Protein AF-A0A0D8X561-F1 (afdb_monomer_lite)

Secondary structure (DSSP, 8-state):
---------EEPP----------S---S-PPEEE-------TTSSHHHHHHHHHHS----S----------EEEEETTTEEEEE-

InterPro domains:
  IPR001806 Small GTPase [PF00071] (36-77)
  IPR027417 P-loop containing nucleoside triphosphate hydrolase [G3DSA:3.40.50.300] (25-85)
  IPR027417 P-loop containing nucleoside triphosphate hydrolase [SSF52540] (30-80)
  IPR052236 Small GTPase RasD [PTHR46149] (33-78)

Structure (mmCIF, N/CA/C/O backbone):
data_AF-A0A0D8X561-F1
#
_entry.id   AF-A0A0D8X561-F1
#
loop_
_atom_site.group_PDB
_atom_site.id
_atom_site.type_symbol
_atom_site.label_atom_id
_atom_site.label_alt_id
_atom_site.label_comp_id
_atom_site.label_asym_id
_atom_site.label_entity_id
_atom_site.label_seq_id
_atom_site.pdbx_PDB_ins_code
_atom_site.Cartn_x
_atom_site.Cartn_y
_atom_site.Cartn_z
_atom_site.occupancy
_atom_site.B_iso_or_equiv
_atom_site.auth_seq_id
_atom_site.auth_comp_id
_atom_site.auth_asym_id
_atom_site.auth_atom_id
_atom_site.pdbx_PDB_model_num
ATOM 1 N N . MET A 1 1 ? 4.366 -27.254 -19.153 1.00 36.69 1 MET A N 1
ATOM 2 C CA . MET A 1 1 ? 4.050 -25.823 -19.354 1.00 36.69 1 MET A CA 1
ATOM 3 C C . MET A 1 1 ? 4.651 -25.036 -18.199 1.00 36.69 1 MET A C 1
ATOM 5 O O . MET A 1 1 ? 4.047 -24.945 -17.142 1.00 36.69 1 MET A O 1
ATOM 9 N N . THR A 1 2 ? 5.884 -24.565 -18.350 1.00 38.09 2 THR A N 1
ATOM 10 C CA . THR A 1 2 ? 6.624 -23.835 -17.310 1.00 38.09 2 THR A CA 1
ATOM 11 C C . THR A 1 2 ? 6.284 -22.349 -17.411 1.00 38.09 2 THR A C 1
ATOM 13 O O . THR A 1 2 ? 6.617 -21.692 -18.396 1.00 38.09 2 THR A O 1
ATOM 16 N N . ARG A 1 3 ? 5.550 -21.828 -16.420 1.00 36.94 3 ARG A N 1
ATOM 17 C CA . ARG A 1 3 ? 5.185 -20.410 -16.319 1.00 36.94 3 ARG A CA 1
ATOM 18 C C . ARG A 1 3 ? 6.451 -19.616 -15.997 1.00 36.94 3 ARG A C 1
ATOM 20 O O . ARG A 1 3 ? 7.049 -19.801 -14.945 1.00 36.94 3 ARG A O 1
ATOM 27 N N . ASN A 1 4 ? 6.878 -18.782 -16.938 1.00 38.91 4 ASN A N 1
ATOM 28 C CA . ASN A 1 4 ? 8.077 -17.965 -16.814 1.00 38.91 4 ASN A CA 1
ATOM 29 C C . ASN A 1 4 ? 7.762 -16.759 -15.912 1.00 38.91 4 ASN A C 1
ATOM 31 O O . ASN A 1 4 ? 7.223 -15.752 -16.376 1.00 38.91 4 ASN A O 1
ATOM 35 N N . GLU A 1 5 ? 8.006 -16.888 -14.608 1.00 48.84 5 GLU A N 1
ATOM 36 C CA . GLU A 1 5 ? 7.843 -15.793 -13.650 1.00 48.84 5 GLU A CA 1
ATOM 37 C C . GLU A 1 5 ? 8.992 -14.796 -13.827 1.00 48.84 5 GLU A C 1
ATOM 39 O O . GLU A 1 5 ? 10.064 -14.926 -13.239 1.00 48.84 5 GLU A O 1
ATOM 44 N N . ARG A 1 6 ? 8.777 -13.785 -14.676 1.00 49.56 6 ARG A N 1
ATOM 45 C CA . ARG A 1 6 ? 9.667 -12.624 -14.749 1.00 49.56 6 ARG A CA 1
ATOM 46 C C .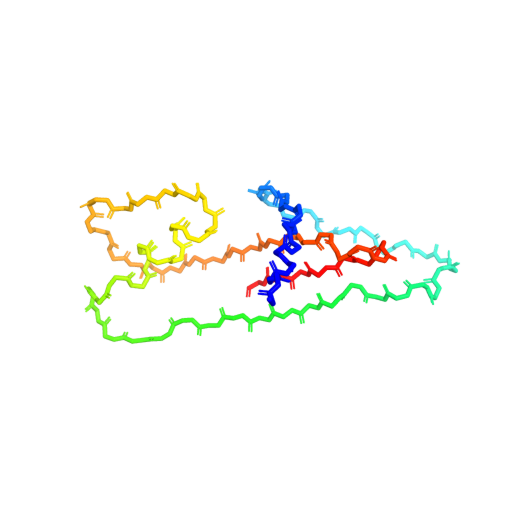 ARG A 1 6 ? 9.589 -11.892 -13.408 1.00 49.56 6 ARG A C 1
ATOM 48 O O . ARG A 1 6 ? 8.647 -11.139 -13.172 1.00 49.56 6 ARG A O 1
ATOM 55 N N . LYS A 1 7 ? 10.555 -12.125 -12.516 1.00 49.50 7 LYS A N 1
ATOM 56 C CA . LYS A 1 7 ? 10.751 -11.289 -11.327 1.00 49.50 7 LYS A CA 1
ATOM 57 C C . LYS A 1 7 ? 11.144 -9.891 -11.802 1.00 49.50 7 LYS A C 1
ATOM 59 O O . LYS A 1 7 ? 12.280 -9.684 -12.211 1.00 49.50 7 LYS A O 1
ATOM 64 N N . LEU A 1 8 ? 10.195 -8.953 -11.790 1.00 56.59 8 LEU A N 1
ATOM 65 C CA . LEU A 1 8 ? 10.511 -7.540 -11.983 1.00 56.59 8 LEU A CA 1
ATOM 66 C C . LEU A 1 8 ? 11.320 -7.063 -10.773 1.00 56.59 8 LEU A C 1
ATOM 68 O O . LEU A 1 8 ? 10.859 -7.205 -9.637 1.00 56.59 8 LEU A O 1
ATOM 72 N N . GLY A 1 9 ? 12.512 -6.517 -11.016 1.00 56.00 9 GLY A N 1
ATOM 73 C CA . GLY A 1 9 ? 13.269 -5.798 -9.995 1.00 56.00 9 GLY A CA 1
ATOM 74 C C . GLY A 1 9 ? 12.458 -4.588 -9.538 1.00 56.00 9 GLY A C 1
ATOM 75 O O . GLY A 1 9 ? 11.992 -3.808 -10.368 1.00 56.00 9 GLY A O 1
ATOM 76 N N . ARG A 1 10 ? 12.222 -4.472 -8.228 1.00 57.72 10 ARG A N 1
ATOM 77 C CA . ARG A 1 10 ? 11.471 -3.365 -7.619 1.00 57.72 10 ARG A CA 1
ATOM 78 C C . ARG A 1 10 ? 12.442 -2.497 -6.837 1.00 57.72 10 ARG A C 1
ATOM 80 O O . ARG A 1 10 ? 13.092 -2.999 -5.921 1.00 57.72 10 ARG A O 1
ATOM 87 N N . SER A 1 11 ? 12.518 -1.212 -7.164 1.00 54.44 11 SER A N 1
ATOM 88 C CA . SER A 1 11 ? 13.280 -0.256 -6.359 1.00 54.44 11 SER A CA 1
ATOM 89 C C . SER A 1 11 ? 12.398 0.233 -5.204 1.00 54.44 11 SER A C 1
ATOM 91 O O . SER A 1 11 ? 11.295 0.730 -5.438 1.00 54.44 11 SER A O 1
ATOM 93 N N . LYS A 1 12 ? 12.829 0.021 -3.948 1.00 53.34 12 LYS A N 1
ATOM 94 C CA . LYS A 1 12 ? 12.067 0.421 -2.750 1.00 53.34 12 LYS A CA 1
ATOM 95 C C . LYS A 1 12 ? 12.164 1.937 -2.561 1.00 53.34 12 LYS A C 1
ATOM 97 O O . LYS A 1 12 ? 13.241 2.521 -2.550 1.00 53.34 12 LYS A O 1
ATOM 102 N N . SER A 1 13 ? 11.006 2.557 -2.439 1.00 53.59 13 SER A N 1
ATOM 103 C CA . SER A 1 13 ? 10.764 3.981 -2.623 1.00 53.59 13 SER A CA 1
ATOM 104 C C . SER A 1 13 ? 11.036 4.827 -1.381 1.00 53.59 13 SER A C 1
ATOM 106 O O . SER A 1 13 ? 10.639 4.458 -0.280 1.00 53.59 13 SER A O 1
ATOM 108 N N . ALA A 1 14 ? 11.582 6.029 -1.579 1.00 43.97 14 ALA A N 1
ATOM 109 C CA . ALA A 1 14 ? 11.475 7.153 -0.651 1.00 43.97 14 ALA A CA 1
ATOM 110 C C . ALA A 1 14 ? 11.511 8.458 -1.466 1.00 43.97 14 ALA A C 1
ATOM 112 O O . ALA A 1 14 ? 12.410 8.645 -2.271 1.00 43.97 14 ALA A O 1
ATOM 113 N N . ILE A 1 15 ? 10.488 9.298 -1.306 1.00 46.91 15 ILE A N 1
ATOM 114 C CA . ILE A 1 15 ? 10.340 10.696 -1.780 1.00 46.91 15 ILE A CA 1
ATOM 115 C C . ILE A 1 15 ? 10.998 11.010 -3.146 1.00 46.91 15 ILE A C 1
ATOM 117 O O . ILE A 1 15 ? 12.182 11.331 -3.220 1.00 46.91 15 ILE A O 1
ATOM 121 N N . ARG A 1 16 ? 10.225 10.998 -4.247 1.00 51.66 16 ARG A N 1
ATOM 122 C CA . ARG A 1 16 ? 10.727 11.413 -5.567 1.00 51.66 16 ARG A CA 1
ATOM 123 C C . ARG A 1 16 ? 10.963 12.925 -5.570 1.00 51.66 16 ARG A C 1
ATOM 125 O O . ARG A 1 16 ? 10.017 13.710 -5.598 1.00 51.66 16 ARG A O 1
ATOM 132 N N . ALA A 1 17 ? 12.227 13.343 -5.605 1.00 50.50 17 ALA A N 1
ATOM 133 C CA . ALA A 1 17 ? 12.564 14.680 -6.071 1.00 50.50 17 ALA A CA 1
ATOM 134 C C . ALA A 1 17 ? 12.129 14.769 -7.539 1.00 50.50 17 ALA A C 1
ATOM 136 O O . ALA A 1 17 ? 12.581 13.990 -8.379 1.00 50.50 17 ALA A O 1
ATOM 137 N N . ARG A 1 18 ? 11.197 15.675 -7.845 1.00 49.22 18 ARG A N 1
ATOM 138 C CA . ARG A 1 18 ? 10.774 15.953 -9.219 1.00 49.22 18 ARG A CA 1
ATOM 139 C C . ARG A 1 18 ? 12.031 16.290 -10.026 1.00 49.22 18 ARG A C 1
ATOM 141 O O . ARG A 1 18 ? 12.665 17.306 -9.751 1.00 49.22 18 ARG A O 1
ATOM 148 N N . ALA A 1 19 ? 12.427 15.416 -10.953 1.00 50.34 19 ALA A N 1
ATOM 149 C CA . ALA A 1 19 ? 13.635 15.633 -11.741 1.00 50.34 19 ALA A CA 1
ATOM 150 C C . ALA A 1 19 ? 13.509 16.975 -12.489 1.00 50.34 19 ALA A C 1
ATOM 152 O O . ALA A 1 19 ? 12.454 17.229 -13.086 1.00 50.34 19 ALA A O 1
ATOM 153 N N . PRO A 1 20 ? 14.524 17.857 -12.432 1.00 46.09 20 PRO A N 1
ATOM 154 C CA . PRO A 1 20 ? 14.491 19.102 -13.180 1.00 46.09 20 PRO A CA 1
ATOM 155 C C . PRO A 1 20 ? 14.449 18.749 -14.665 1.00 46.09 20 PRO A C 1
ATOM 157 O O . PRO A 1 20 ? 15.113 17.809 -15.093 1.00 46.09 20 PRO A O 1
ATOM 160 N N . ASN A 1 21 ? 13.633 19.474 -15.431 1.00 51.34 21 ASN A N 1
ATOM 161 C CA . ASN A 1 21 ? 13.461 19.274 -16.867 1.00 51.34 21 ASN A CA 1
ATOM 162 C C . ASN A 1 21 ? 14.828 19.183 -17.569 1.00 51.34 21 ASN A C 1
ATOM 164 O O . ASN A 1 21 ? 15.456 20.208 -17.833 1.00 51.34 21 ASN A O 1
ATOM 168 N N . VAL A 1 22 ? 15.279 17.964 -17.878 1.00 52.66 22 VAL A N 1
ATOM 169 C CA . VAL A 1 22 ? 16.458 17.743 -18.712 1.00 52.66 22 VAL A CA 1
ATOM 170 C C . VAL A 1 22 ? 16.029 18.029 -20.142 1.00 52.66 22 VAL A C 1
ATOM 172 O O . VAL A 1 22 ? 15.309 17.264 -20.784 1.00 52.66 22 VAL A O 1
ATOM 175 N N . SER A 1 23 ? 16.419 19.206 -20.612 1.00 57.78 23 SER A N 1
ATOM 176 C CA . SER A 1 23 ? 16.372 19.562 -22.015 1.00 57.78 23 SER A CA 1
ATOM 177 C C . SER A 1 23 ? 17.384 18.711 -22.785 1.00 57.78 23 SER A C 1
ATOM 179 O O . SER A 1 23 ? 18.522 18.544 -22.359 1.00 57.78 23 SER A O 1
ATOM 181 N N . THR A 1 24 ? 16.972 18.284 -23.983 1.00 47.16 24 THR A N 1
ATOM 182 C CA . THR A 1 24 ? 17.815 17.772 -25.084 1.00 47.16 24 THR A CA 1
ATOM 183 C C . THR A 1 24 ? 17.867 16.243 -25.252 1.00 47.16 24 THR A C 1
ATOM 185 O O . THR A 1 24 ? 18.733 15.558 -24.734 1.00 47.16 24 THR A O 1
ATOM 188 N N . ARG A 1 25 ? 16.987 15.770 -26.151 1.00 47.62 25 ARG A N 1
ATOM 189 C CA . ARG A 1 25 ? 17.197 14.664 -27.113 1.00 47.62 25 ARG A CA 1
ATOM 190 C C . ARG A 1 25 ? 17.403 13.232 -26.589 1.00 47.62 25 ARG A C 1
ATOM 192 O O . ARG A 1 25 ? 18.245 12.515 -27.111 1.00 47.62 25 ARG A O 1
ATOM 199 N N . GLU A 1 26 ? 16.488 12.745 -25.759 1.00 52.03 26 GLU A N 1
ATOM 200 C CA . GLU A 1 26 ? 16.135 11.318 -25.757 1.00 52.03 26 GLU A CA 1
ATOM 201 C C . GLU A 1 26 ? 14.627 11.175 -25.981 1.00 52.03 26 GLU A C 1
ATOM 203 O O . GLU A 1 26 ? 13.815 11.241 -25.065 1.00 52.03 26 GLU A O 1
ATOM 208 N N . VAL A 1 27 ? 14.223 10.966 -27.238 1.00 49.69 27 VAL A N 1
ATOM 209 C CA . VAL A 1 27 ? 12.874 10.471 -27.591 1.00 49.69 27 VAL A CA 1
ATOM 210 C C . VAL A 1 27 ? 12.823 8.950 -27.338 1.00 49.69 27 VAL A C 1
ATOM 212 O O . VAL A 1 27 ? 12.249 8.177 -28.098 1.00 49.69 27 VAL A O 1
ATOM 215 N N . GLY A 1 28 ? 13.501 8.489 -26.288 1.00 47.91 28 GLY A N 1
ATOM 216 C CA . GLY A 1 28 ? 13.506 7.109 -25.834 1.00 47.91 28 GLY A CA 1
ATOM 217 C C . GLY A 1 28 ? 12.416 6.962 -24.790 1.00 47.91 28 GLY A C 1
ATOM 218 O O . GLY A 1 28 ? 12.557 7.485 -23.696 1.00 47.91 28 GLY A O 1
ATOM 219 N N . ARG A 1 29 ? 11.305 6.328 -25.185 1.00 57.69 29 ARG A N 1
ATOM 220 C CA . ARG A 1 29 ? 10.236 5.768 -24.335 1.00 57.69 29 ARG A CA 1
ATOM 221 C C . ARG A 1 29 ? 10.071 6.455 -22.974 1.00 57.69 29 ARG A C 1
ATOM 223 O O . ARG A 1 29 ? 10.699 6.067 -21.994 1.00 57.69 29 ARG A O 1
ATOM 230 N N . ARG A 1 30 ? 9.160 7.434 -22.906 1.00 59.03 30 ARG A N 1
ATOM 231 C CA . ARG A 1 30 ? 8.700 7.951 -21.610 1.00 59.03 30 ARG A CA 1
ATOM 232 C C . ARG A 1 30 ? 8.270 6.766 -20.733 1.00 59.03 30 ARG A C 1
ATOM 234 O O . ARG A 1 30 ? 7.553 5.902 -21.247 1.00 59.03 30 ARG A O 1
ATOM 241 N N . PRO A 1 31 ? 8.694 6.717 -19.462 1.00 66.12 31 PRO A N 1
ATOM 242 C CA . PRO A 1 31 ? 8.273 5.660 -18.561 1.00 66.12 31 PRO A CA 1
ATOM 243 C C . PRO A 1 31 ? 6.748 5.670 -18.453 1.00 66.12 31 PR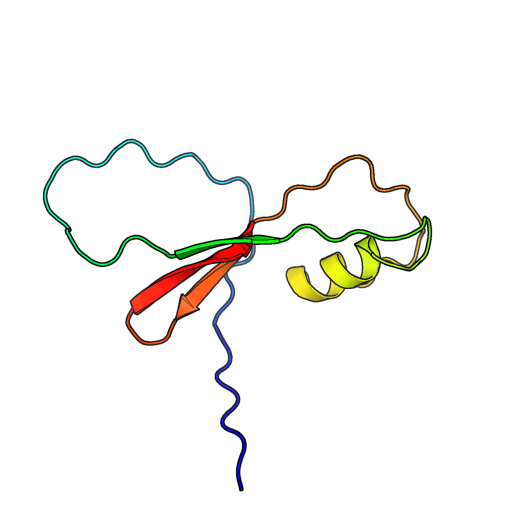O A C 1
ATOM 245 O O . PRO A 1 31 ? 6.129 6.736 -18.404 1.00 66.12 31 PRO A O 1
ATOM 248 N N . TYR A 1 32 ? 6.138 4.487 -18.478 1.00 75.38 32 TYR A N 1
ATOM 249 C CA . TYR A 1 32 ? 4.693 4.370 -18.303 1.00 75.38 32 TYR A CA 1
ATOM 250 C C . TYR A 1 32 ? 4.345 4.767 -16.868 1.00 75.38 32 TYR A C 1
ATOM 252 O O . TYR A 1 32 ? 4.967 4.279 -15.929 1.00 75.38 32 TYR A O 1
ATOM 260 N N . GLU A 1 33 ? 3.363 5.646 -16.700 1.00 80.75 33 GLU A N 1
ATOM 261 C CA . GLU A 1 33 ? 2.872 6.088 -15.395 1.00 80.75 33 GLU A CA 1
ATOM 262 C C . GLU A 1 33 ? 1.437 5.589 -15.219 1.00 80.75 33 GLU A C 1
ATOM 264 O O . GLU A 1 33 ? 0.561 5.895 -16.031 1.00 80.75 33 GLU A O 1
ATOM 269 N N . ILE A 1 34 ? 1.212 4.766 -14.195 1.00 84.50 34 ILE A N 1
ATOM 270 C CA . ILE A 1 34 ? -0.089 4.165 -13.891 1.00 84.50 34 ILE A CA 1
ATOM 271 C C . ILE A 1 34 ? -0.482 4.544 -12.470 1.00 84.50 34 ILE A C 1
ATOM 273 O O . ILE A 1 34 ? 0.221 4.192 -11.528 1.00 84.50 34 ILE A O 1
ATOM 277 N N . THR A 1 35 ? -1.636 5.196 -12.318 1.00 87.31 35 THR A N 1
ATOM 278 C CA . THR A 1 35 ? -2.220 5.483 -11.004 1.00 87.31 35 THR A CA 1
ATOM 279 C C . THR A 1 35 ? -3.205 4.389 -10.600 1.00 87.31 35 THR A C 1
ATOM 281 O O . THR A 1 35 ? -4.138 4.090 -11.352 1.00 87.31 35 THR A O 1
ATOM 284 N N . VAL A 1 36 ? -3.034 3.802 -9.416 1.00 87.06 36 VAL A N 1
ATOM 285 C CA . VAL A 1 36 ? -3.902 2.744 -8.882 1.00 87.06 36 VAL A CA 1
ATOM 286 C C . VAL A 1 36 ? -4.578 3.212 -7.598 1.00 87.06 36 VAL A C 1
ATOM 288 O O . VAL A 1 36 ? -3.937 3.449 -6.581 1.00 87.06 36 VAL A O 1
ATOM 291 N N . VAL A 1 37 ? -5.910 3.267 -7.619 1.00 89.56 37 VAL A N 1
ATOM 292 C CA . VAL A 1 37 ? -6.721 3.638 -6.451 1.00 89.56 37 VAL A CA 1
ATOM 293 C C . VAL A 1 37 ? -7.422 2.402 -5.892 1.00 89.56 37 VAL A C 1
ATOM 295 O O . VAL A 1 37 ? -8.158 1.719 -6.605 1.00 89.56 37 VAL A O 1
ATOM 298 N N . VAL A 1 38 ? -7.226 2.120 -4.600 1.00 89.50 38 VAL A N 1
ATOM 299 C CA . VAL A 1 38 ? -7.840 0.973 -3.910 1.00 89.50 38 VAL A CA 1
ATOM 300 C C . VAL A 1 38 ? -9.028 1.435 -3.066 1.00 89.50 38 VAL A C 1
ATOM 302 O O . VAL A 1 38 ? -8.865 2.123 -2.059 1.00 89.50 38 VAL A O 1
ATOM 305 N N . LEU A 1 39 ? -10.236 1.018 -3.449 1.00 90.88 39 LEU A N 1
ATOM 306 C CA . LEU A 1 39 ? -11.493 1.390 -2.790 1.00 90.88 39 LEU A CA 1
ATOM 307 C C . LEU A 1 39 ? -12.125 0.205 -2.048 1.00 90.88 39 LEU A C 1
ATOM 309 O O . LEU A 1 39 ? -11.849 -0.956 -2.335 1.00 90.88 39 LEU A O 1
ATOM 313 N N . GLY A 1 40 ? -12.984 0.499 -1.071 1.00 91.31 40 GLY A N 1
ATOM 314 C CA . GLY A 1 40 ? -13.739 -0.510 -0.321 1.00 91.31 40 GLY A CA 1
ATOM 315 C C . GLY A 1 40 ? -14.119 -0.044 1.083 1.00 91.31 40 GLY A C 1
ATOM 316 O O . GLY A 1 40 ? -13.637 0.990 1.552 1.00 91.31 40 GLY A O 1
ATOM 317 N N . ALA A 1 41 ? -14.945 -0.829 1.778 1.00 91.75 41 ALA A N 1
ATOM 318 C CA . ALA A 1 41 ? -15.400 -0.522 3.135 1.00 91.75 41 ALA A CA 1
ATOM 319 C C . ALA A 1 41 ? -14.240 -0.404 4.146 1.00 91.75 41 ALA A C 1
ATOM 321 O O . ALA A 1 41 ? -13.100 -0.813 3.891 1.00 91.75 41 ALA A O 1
ATOM 322 N N . THR A 1 42 ? -14.498 0.195 5.307 1.00 90.06 42 THR A N 1
ATOM 323 C CA . THR A 1 42 ? -13.494 0.300 6.376 1.00 90.06 42 THR A CA 1
ATOM 324 C C . THR A 1 42 ? -13.111 -1.094 6.889 1.00 90.06 42 THR A C 1
ATOM 326 O O . THR A 1 42 ? -13.895 -2.035 6.805 1.00 90.06 42 THR A O 1
ATOM 329 N N . LYS A 1 43 ? -11.874 -1.253 7.379 1.00 89.12 43 LYS A N 1
ATOM 330 C CA . LYS A 1 43 ? -11.361 -2.504 7.980 1.00 89.12 43 LYS A CA 1
ATOM 331 C C . LYS A 1 43 ? -11.345 -3.769 7.093 1.00 89.12 43 LYS A C 1
ATOM 333 O O . LYS A 1 43 ? -10.980 -4.824 7.589 1.00 89.12 43 LYS A O 1
ATOM 338 N N . VAL A 1 44 ? -11.603 -3.682 5.784 1.00 93.38 44 VAL A N 1
ATOM 339 C CA . VAL A 1 44 ? -11.486 -4.834 4.850 1.00 93.38 44 VAL A CA 1
ATOM 340 C C . VAL A 1 44 ? -10.040 -5.228 4.501 1.00 93.38 44 VAL A C 1
ATOM 342 O O . VAL A 1 44 ? -9.822 -6.097 3.668 1.00 93.38 44 VAL A O 1
ATOM 345 N N . GLY A 1 45 ? -9.041 -4.569 5.098 1.00 91.19 45 GLY A N 1
ATOM 346 C CA . GLY A 1 45 ? -7.627 -4.898 4.887 1.00 91.19 45 GLY A CA 1
ATOM 347 C C . GLY A 1 45 ? -6.942 -4.193 3.710 1.00 91.19 45 GLY A C 1
ATOM 348 O O . GLY A 1 45 ? -5.862 -4.616 3.319 1.00 91.19 45 GLY A O 1
ATOM 349 N N . LYS A 1 46 ? -7.507 -3.102 3.168 1.00 93.06 46 LYS A N 1
ATOM 350 C CA . LYS A 1 46 ? -6.898 -2.344 2.049 1.00 93.06 46 LYS A CA 1
ATOM 351 C C . LYS A 1 46 ? -5.441 -1.945 2.326 1.00 93.06 46 LYS A C 1
ATOM 353 O O . LYS A 1 46 ? -4.564 -2.277 1.538 1.00 93.06 46 LYS A O 1
ATOM 358 N N . SER A 1 47 ? -5.175 -1.311 3.472 1.00 90.12 47 SER A N 1
ATOM 359 C CA . SER A 1 47 ? -3.811 -0.930 3.871 1.00 90.12 47 SER A CA 1
ATOM 360 C C . SER A 1 47 ? -2.895 -2.133 4.087 1.00 90.12 47 SER A C 1
ATOM 362 O O . SER A 1 47 ? -1.732 -2.077 3.714 1.00 90.12 47 SER A O 1
ATOM 364 N N . ALA A 1 48 ? -3.408 -3.243 4.629 1.00 90.81 48 ALA A N 1
ATOM 365 C CA . ALA A 1 48 ? -2.608 -4.453 4.810 1.00 90.81 48 ALA A CA 1
ATOM 366 C C . ALA A 1 48 ? -2.199 -5.067 3.460 1.00 90.81 48 ALA A C 1
ATOM 368 O O . ALA A 1 48 ? -1.050 -5.463 3.294 1.00 90.81 48 ALA A O 1
ATOM 369 N N . LEU A 1 49 ? -3.106 -5.085 2.476 1.00 90.69 49 LEU A N 1
ATOM 370 C CA . LEU A 1 49 ? -2.832 -5.574 1.123 1.00 90.69 49 LEU A CA 1
ATOM 371 C C . LEU A 1 49 ? -1.800 -4.705 0.397 1.00 90.69 49 LEU A C 1
ATOM 373 O O . LEU A 1 49 ? -0.847 -5.234 -0.173 1.00 90.69 49 LEU A O 1
ATOM 377 N N . VAL A 1 50 ? -1.969 -3.381 0.442 1.00 88.75 50 VAL A N 1
ATOM 378 C CA . VAL A 1 50 ? -1.025 -2.430 -0.164 1.00 88.75 50 VAL A CA 1
ATOM 379 C C . VAL A 1 50 ? 0.348 -2.555 0.502 1.00 88.75 50 VAL A C 1
ATOM 381 O O . VAL A 1 50 ? 1.352 -2.699 -0.192 1.00 88.75 50 VAL A O 1
ATOM 384 N N . SER A 1 51 ? 0.393 -2.625 1.835 1.00 86.81 51 SER A N 1
ATOM 385 C CA . SER A 1 51 ? 1.638 -2.773 2.591 1.00 86.81 51 SER A CA 1
ATOM 386 C C . SER A 1 51 ? 2.375 -4.076 2.285 1.00 86.81 51 SER A C 1
ATOM 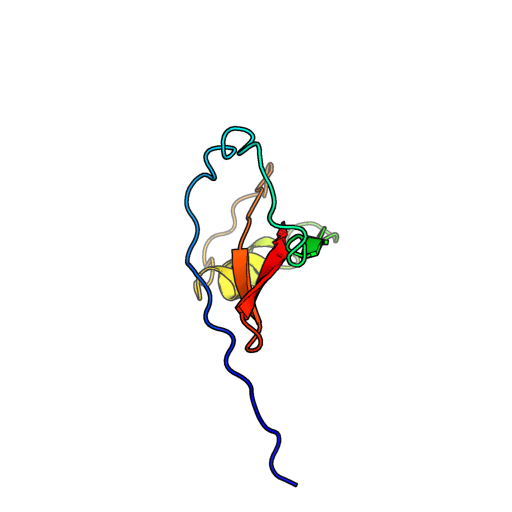388 O O . SER A 1 51 ? 3.587 -4.079 2.048 1.00 86.81 51 SER A O 1
ATOM 390 N N . GLN A 1 52 ? 1.635 -5.184 2.221 1.00 89.69 52 GLN A N 1
ATOM 391 C CA . GLN A 1 52 ? 2.190 -6.489 1.887 1.00 89.69 52 GLN A CA 1
ATOM 392 C C . GLN A 1 52 ? 2.775 -6.498 0.472 1.00 89.69 52 GLN A C 1
ATOM 394 O O . GLN A 1 52 ? 3.820 -7.100 0.240 1.00 89.69 52 GLN A O 1
ATOM 399 N N . TYR A 1 53 ? 2.120 -5.827 -0.475 1.00 87.19 53 TYR A N 1
ATOM 400 C CA . TYR A 1 53 ? 2.574 -5.774 -1.861 1.00 87.19 53 TYR A CA 1
ATOM 401 C C . TYR A 1 53 ? 3.805 -4.880 -2.060 1.00 87.19 53 TYR A C 1
ATOM 403 O O . TYR A 1 53 ? 4.703 -5.234 -2.827 1.00 87.19 53 TYR A O 1
ATOM 411 N N . LEU A 1 54 ? 3.839 -3.718 -1.404 1.00 84.38 54 LEU A N 1
ATOM 412 C CA . LEU A 1 54 ? 4.888 -2.713 -1.592 1.00 84.38 54 LEU A CA 1
ATOM 413 C C . LEU A 1 54 ? 6.143 -3.012 -0.771 1.00 84.38 54 LEU A C 1
ATOM 415 O O . LEU A 1 54 ? 7.259 -2.901 -1.278 1.00 84.38 54 LEU A O 1
ATOM 419 N N . TRP A 1 55 ? 5.963 -3.396 0.492 1.00 83.00 55 TRP A N 1
ATOM 420 C CA . TRP A 1 55 ? 7.057 -3.502 1.458 1.00 83.00 55 TRP A CA 1
ATOM 421 C C . TRP A 1 55 ? 7.292 -4.920 1.968 1.00 83.00 55 TRP A C 1
ATOM 423 O O . TRP A 1 55 ? 8.191 -5.104 2.785 1.00 83.00 55 TRP A O 1
ATOM 433 N N . GLU A 1 56 ? 6.524 -5.909 1.494 1.00 85.88 56 GLU A N 1
ATOM 434 C CA . GLU A 1 56 ? 6.537 -7.285 2.020 1.00 85.88 56 GLU A CA 1
ATOM 435 C C . GLU A 1 56 ? 6.246 -7.324 3.533 1.00 85.88 56 GLU A C 1
ATOM 437 O O . GLU A 1 56 ? 6.716 -8.203 4.252 1.00 85.88 56 GLU A O 1
ATOM 442 N N . SER A 1 57 ? 5.470 -6.348 4.022 1.00 84.06 57 SER A N 1
ATOM 443 C CA . SER A 1 57 ? 5.163 -6.164 5.440 1.00 84.06 57 SER A CA 1
ATOM 444 C C . SER A 1 57 ? 3.662 -6.209 5.691 1.00 84.06 57 SER A C 1
ATOM 446 O O . SER A 1 57 ? 2.894 -5.476 5.061 1.00 84.06 57 SER A O 1
ATOM 448 N N . PHE A 1 58 ? 3.251 -7.034 6.653 1.00 86.88 58 PHE A N 1
ATOM 449 C CA . PHE A 1 58 ? 1.862 -7.151 7.069 1.00 86.88 58 PHE A CA 1
ATOM 450 C C . PHE A 1 58 ? 1.576 -6.264 8.286 1.00 86.88 58 PHE A C 1
ATOM 452 O O . PHE A 1 58 ? 2.173 -6.438 9.349 1.00 86.88 58 PHE A O 1
ATOM 459 N N . LEU A 1 59 ? 0.624 -5.339 8.146 1.00 83.69 59 LEU A N 1
ATOM 460 C CA . LEU A 1 59 ? 0.162 -4.495 9.248 1.00 83.69 59 LEU A CA 1
ATOM 461 C C . LEU A 1 59 ? -0.719 -5.315 10.198 1.00 83.69 59 LEU A C 1
ATOM 463 O O . LEU A 1 59 ? -1.852 -5.661 9.864 1.00 83.69 59 LEU A O 1
ATOM 467 N N . THR A 1 60 ? -0.199 -5.621 11.385 1.00 84.75 60 THR A N 1
ATOM 468 C CA . THR A 1 60 ? -0.906 -6.387 12.425 1.00 84.75 60 THR A CA 1
ATOM 469 C C . THR A 1 60 ? -1.853 -5.528 13.260 1.00 84.75 60 THR A C 1
ATOM 471 O O . THR A 1 60 ? -2.866 -6.023 13.751 1.00 84.75 60 THR A O 1
ATOM 474 N N . GLU A 1 61 ? -1.562 -4.234 13.395 1.00 87.62 61 GLU A N 1
ATOM 475 C CA . GLU A 1 61 ? -2.386 -3.276 14.130 1.00 87.62 61 GLU A CA 1
ATOM 476 C C . GLU A 1 61 ? -3.190 -2.392 13.175 1.00 87.62 61 GLU A C 1
ATOM 478 O O . GLU A 1 61 ? -2.652 -1.795 12.239 1.00 87.62 61 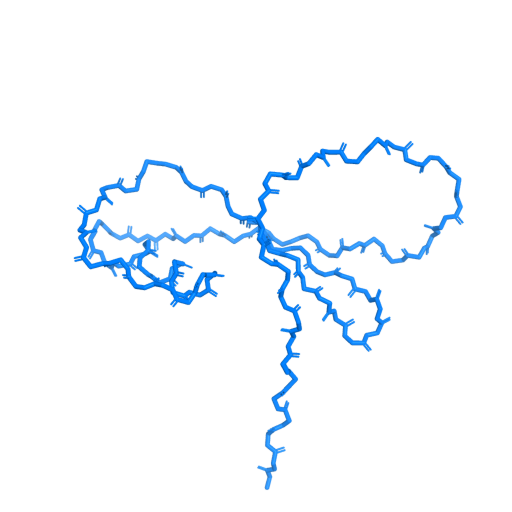GLU A O 1
ATOM 483 N N . TYR A 1 62 ? -4.495 -2.266 13.430 1.00 84.69 62 TYR A N 1
ATOM 484 C CA . TYR A 1 62 ? -5.349 -1.401 12.623 1.00 84.69 62 TYR A CA 1
ATOM 485 C C . TYR A 1 62 ? -5.097 0.074 12.938 1.00 84.69 62 TYR A C 1
ATOM 487 O O . TYR A 1 62 ? -5.360 0.540 14.048 1.00 84.69 62 TYR A O 1
ATOM 495 N N . ARG A 1 63 ? -4.695 0.829 11.915 1.00 82.62 63 ARG A N 1
ATOM 496 C CA . ARG A 1 63 ? -4.689 2.294 11.913 1.00 82.62 63 ARG A CA 1
ATOM 497 C C . ARG A 1 63 ? -5.578 2.779 10.764 1.00 82.62 63 ARG A C 1
ATOM 499 O O . ARG A 1 63 ? -5.394 2.301 9.644 1.00 82.62 63 ARG A O 1
ATOM 506 N N . PRO A 1 64 ? -6.570 3.660 11.010 1.00 84.31 64 PRO A N 1
ATOM 507 C CA . PRO A 1 64 ? -7.360 4.249 9.935 1.00 84.31 64 PRO A CA 1
ATOM 508 C C . PRO A 1 64 ? -6.453 4.914 8.899 1.00 84.31 64 PRO A C 1
ATOM 510 O O . PRO A 1 64 ? -5.615 5.742 9.248 1.00 84.31 64 PRO A O 1
ATOM 513 N N . THR A 1 65 ? -6.630 4.546 7.635 1.00 80.81 65 THR A N 1
ATOM 51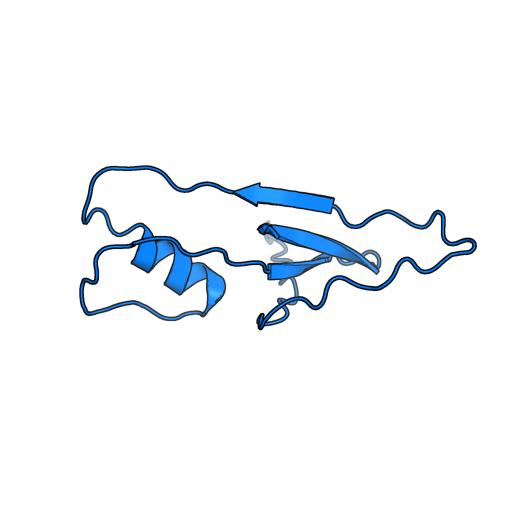4 C CA . THR A 1 65 ? -5.918 5.162 6.516 1.00 80.81 65 THR A CA 1
ATOM 515 C C . THR A 1 65 ? -6.422 6.594 6.359 1.00 80.81 65 THR A C 1
ATOM 517 O O . THR A 1 65 ? -7.614 6.784 6.119 1.00 80.81 65 THR A O 1
ATOM 520 N N . VAL A 1 66 ? -5.544 7.584 6.538 1.00 76.50 66 VAL A N 1
ATOM 521 C CA . VAL A 1 66 ? -5.875 8.996 6.285 1.00 76.50 66 VAL A CA 1
ATOM 522 C C . VAL A 1 66 ? -5.690 9.259 4.793 1.00 76.50 66 VAL A C 1
ATOM 524 O O . VAL A 1 66 ? -6.674 9.256 4.068 1.00 76.50 66 VAL A O 1
ATOM 527 N N . GLU A 1 67 ? -4.447 9.347 4.319 1.00 65.44 67 GLU A N 1
ATOM 528 C CA . GLU A 1 67 ? -4.072 9.386 2.900 1.00 65.44 67 GLU A CA 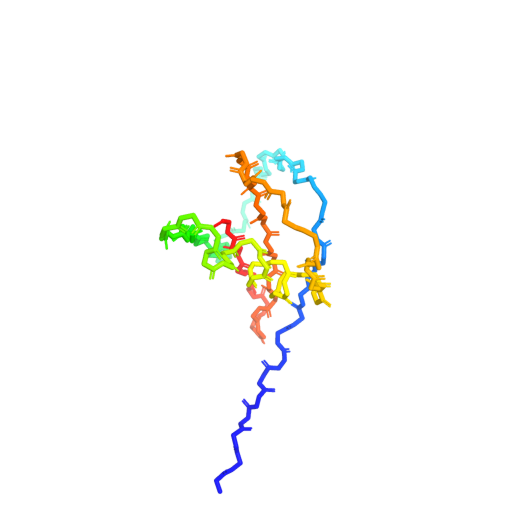1
ATOM 529 C C . GLU A 1 67 ? -2.638 8.843 2.772 1.00 65.44 67 GLU A C 1
ATOM 531 O O . GLU A 1 67 ? -1.752 9.271 3.510 1.00 65.44 67 GLU A O 1
ATOM 536 N N . GLU A 1 68 ? -2.397 7.890 1.866 1.00 68.94 68 GLU A N 1
ATOM 537 C CA . GLU A 1 68 ? -1.062 7.335 1.591 1.00 68.94 68 GLU A CA 1
ATOM 538 C C . GLU A 1 68 ? -0.825 7.313 0.077 1.00 68.94 68 GLU A C 1
ATOM 540 O O . GLU A 1 68 ? -1.520 6.607 -0.653 1.00 68.94 68 GLU A O 1
ATOM 545 N N . PHE A 1 69 ? 0.164 8.080 -0.390 1.00 74.31 69 PHE A N 1
ATOM 546 C CA . PHE A 1 69 ? 0.620 8.078 -1.781 1.00 74.31 69 PHE A CA 1
ATOM 547 C C . PHE A 1 69 ? 1.928 7.300 -1.875 1.00 74.31 69 PHE A C 1
ATOM 549 O O . PHE A 1 69 ? 2.939 7.707 -1.300 1.00 74.31 69 PHE A O 1
ATOM 556 N N . ASN A 1 70 ? 1.907 6.186 -2.603 1.00 78.88 70 ASN A N 1
ATOM 557 C CA . ASN A 1 70 ? 3.047 5.288 -2.725 1.00 78.88 70 ASN A CA 1
ATOM 558 C C . ASN A 1 70 ? 3.417 5.137 -4.197 1.00 78.88 70 ASN A C 1
ATOM 560 O O . ASN A 1 70 ? 2.602 4.649 -4.969 1.00 78.88 70 ASN A O 1
ATOM 564 N N . TRP A 1 71 ? 4.649 5.477 -4.580 1.00 73.62 71 TRP A N 1
ATOM 565 C CA . TRP A 1 71 ? 5.154 5.128 -5.911 1.00 73.62 71 TRP A CA 1
ATOM 566 C C . TRP A 1 71 ? 6.047 3.893 -5.854 1.00 73.62 71 TRP A C 1
ATOM 568 O O . TRP A 1 71 ? 6.750 3.686 -4.868 1.00 73.62 71 TRP A O 1
ATOM 578 N N . VAL A 1 72 ? 6.085 3.098 -6.919 1.00 79.56 72 VAL A N 1
ATOM 579 C CA . VAL A 1 72 ? 7.090 2.044 -7.134 1.00 79.56 72 VAL A CA 1
ATOM 580 C C . VAL A 1 72 ? 7.543 2.087 -8.577 1.00 79.56 72 VAL A C 1
ATOM 582 O O . VAL A 1 72 ? 6.716 2.123 -9.488 1.00 79.56 72 VAL A O 1
ATOM 585 N N . GLU A 1 73 ? 8.856 2.043 -8.774 1.00 80.75 73 GLU A N 1
ATOM 586 C CA . GLU A 1 73 ? 9.455 1.919 -10.095 1.00 80.75 73 GLU A CA 1
ATOM 587 C C . GLU A 1 73 ? 9.854 0.464 -10.361 1.00 80.75 73 GLU A C 1
ATOM 589 O O . GLU A 1 73 ? 10.465 -0.207 -9.520 1.00 80.75 73 GLU A O 1
ATOM 594 N N . TYR A 1 74 ? 9.471 -0.014 -11.540 1.00 79.00 74 TYR A N 1
ATOM 595 C CA . TYR A 1 74 ? 9.752 -1.348 -12.043 1.00 79.00 74 TYR A CA 1
ATOM 596 C C . TYR A 1 74 ? 10.634 -1.244 -13.275 1.00 79.00 74 TYR A C 1
ATOM 598 O O . TYR A 1 74 ? 10.286 -0.536 -14.219 1.00 79.00 74 TYR A O 1
ATOM 606 N N . GLU A 1 75 ? 11.712 -2.018 -13.310 1.00 77.31 75 GLU A N 1
ATOM 607 C CA . GLU A 1 75 ? 12.442 -2.257 -14.551 1.00 77.31 75 GLU A CA 1
ATOM 608 C C . GLU A 1 75 ? 11.708 -3.322 -15.368 1.00 77.31 75 GLU A C 1
ATOM 610 O O . GLU A 1 75 ? 11.571 -4.484 -14.964 1.00 77.31 75 GLU A O 1
ATOM 615 N N . ILE A 1 76 ? 11.209 -2.925 -16.533 1.00 78.06 76 ILE A N 1
ATOM 616 C CA . ILE A 1 76 ? 10.719 -3.845 -17.549 1.00 78.06 76 ILE A CA 1
ATOM 617 C C . ILE A 1 76 ? 11.949 -4.268 -18.357 1.00 78.06 76 ILE A C 1
ATOM 619 O O . ILE A 1 76 ? 12.765 -3.439 -18.749 1.00 78.06 76 ILE A O 1
ATOM 623 N N . GLY A 1 77 ? 12.117 -5.578 -18.567 1.00 64.75 77 GLY A N 1
ATOM 624 C CA . GLY A 1 77 ? 13.344 -6.207 -19.092 1.00 64.75 77 GLY A CA 1
ATOM 625 C C . GLY A 1 77 ? 13.821 -5.792 -20.496 1.00 64.75 77 GLY A C 1
ATOM 626 O O . GLY A 1 77 ? 14.651 -6.486 -21.072 1.00 64.75 77 GLY A O 1
ATOM 627 N N . ASP A 1 78 ? 13.301 -4.706 -21.059 1.00 72.81 78 ASP A N 1
ATOM 628 C CA . ASP A 1 78 ? 13.750 -4.027 -22.275 1.00 72.81 78 ASP A CA 1
ATOM 629 C C . ASP A 1 78 ? 14.416 -2.661 -21.995 1.00 72.81 78 ASP A C 1
ATOM 631 O O . ASP A 1 78 ? 14.577 -1.853 -22.909 1.00 72.81 78 ASP A O 1
ATOM 635 N N . GLY A 1 79 ? 14.790 -2.395 -20.738 1.00 65.62 79 GLY A N 1
ATOM 636 C CA . GLY A 1 79 ? 15.389 -1.129 -20.307 1.00 65.62 79 GLY A CA 1
ATOM 637 C C . GLY A 1 79 ? 14.377 0.007 -20.149 1.00 65.62 79 GLY A C 1
ATOM 638 O O . GLY A 1 79 ? 14.775 1.144 -19.910 1.00 65.62 79 GLY A O 1
ATOM 639 N N . SER A 1 80 ? 13.076 -0.274 -20.286 1.00 66.81 80 SER A N 1
ATOM 640 C CA . SER A 1 80 ? 12.028 0.686 -19.948 1.00 66.81 80 SER A CA 1
ATOM 641 C C . SER A 1 80 ? 11.650 0.585 -18.473 1.00 66.81 80 SER A C 1
ATOM 643 O O . SER A 1 80 ? 11.682 -0.500 -17.891 1.00 66.81 80 SER A O 1
ATOM 645 N N . SER A 1 81 ? 11.283 1.711 -17.860 1.00 72.69 81 SER A N 1
ATOM 646 C CA . SER A 1 81 ? 10.744 1.718 -16.503 1.00 72.69 81 SER A CA 1
ATOM 647 C C . SER A 1 81 ? 9.238 1.986 -16.485 1.00 72.69 81 SER A C 1
ATOM 649 O O . SER A 1 81 ? 8.687 2.714 -17.318 1.00 72.69 81 SER A O 1
ATOM 651 N N . LEU A 1 82 ? 8.553 1.331 -15.549 1.00 79.12 82 LEU A N 1
ATOM 652 C CA . LEU A 1 82 ? 7.139 1.524 -15.245 1.00 79.12 82 LEU A CA 1
ATOM 653 C C . LEU A 1 82 ? 7.026 2.099 -13.841 1.00 79.12 82 LEU A C 1
ATOM 655 O O . LEU A 1 82 ? 7.508 1.500 -12.882 1.00 79.12 82 LEU A O 1
ATOM 659 N N . MET A 1 83 ? 6.342 3.228 -13.725 1.00 80.44 83 MET A N 1
ATOM 660 C CA . MET A 1 83 ? 6.007 3.854 -12.458 1.00 80.44 83 MET A CA 1
ATOM 661 C C . MET A 1 83 ? 4.553 3.545 -12.111 1.00 80.44 83 MET A C 1
ATOM 663 O O . MET A 1 83 ? 3.635 3.871 -12.864 1.00 80.44 83 MET A O 1
ATOM 667 N N . LEU A 1 84 ? 4.350 2.918 -10.958 1.00 79.69 84 LEU A N 1
ATOM 668 C CA . LEU A 1 84 ? 3.042 2.779 -10.327 1.00 79.69 84 LEU A CA 1
ATOM 669 C C . LEU A 1 84 ? 2.929 3.847 -9.242 1.00 79.69 84 LEU A C 1
ATOM 671 O O . LEU A 1 84 ? 3.876 3.967 -8.470 1.00 79.69 84 LEU A O 1
ATOM 675 N N . GLN A 1 85 ? 1.826 4.596 -9.197 1.00 78.19 85 GLN A N 1
ATOM 676 C CA . GLN A 1 85 ? 1.520 5.637 -8.205 1.00 78.19 85 GLN A CA 1
ATOM 677 C C . GLN A 1 85 ? 0.143 5.420 -7.567 1.00 78.19 85 GLN A C 1
ATOM 679 O O . GLN A 1 85 ? -0.740 4.856 -8.251 1.00 78.19 85 GLN A O 1
#

Organism: Dictyocaulus viviparus (NCBI:txid29172)

Radius of gyration: 16.4 Å; chains: 1; bounding box: 33×45×42 Å

pLDDT: mean 70.73, std 17.11, range [36.69, 93.38]

Foldseek 3Di:
DDDPPPPWDKDQDDDDDPDPPDDDDDPDDDAAEAEDDDDDDPPPCSVQVVCCVRPVDGDPDDDDCPDDDDWMWTQDVVRGIHIYD

Sequence (85 aa):
MTRNERKLGRSKSAIRARAPNVSTREVGRRPYEITVVVLGATKVGKSALVSQYLWESFLTEYRPTVEEFNWVEYEIGDGSSLMLQ